Protein AF-A0A0C2GD73-F1 (afdb_monomer_lite)

Foldseek 3Di:
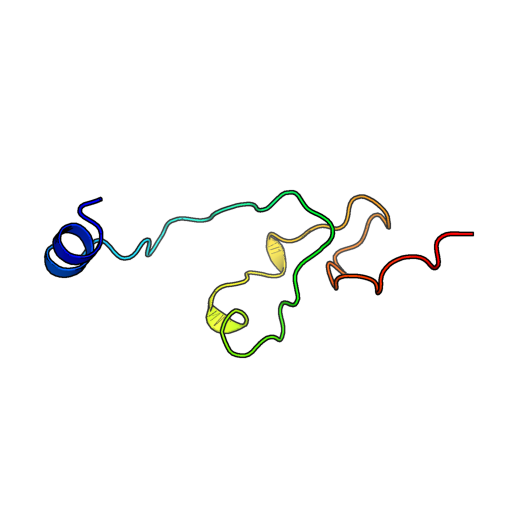DCVVVCVVVPPDCPPPDDDDDDQFDPCVDPVRVVPDDLVPAADPVVRDSPRPRDDPDPPD

Structure (mmCIF, N/CA/C/O backbone):
data_AF-A0A0C2GD73-F1
#
_entry.id   AF-A0A0C2GD73-F1
#
loop_
_atom_site.group_PDB
_atom_site.id
_atom_site.type_symbol
_atom_site.label_atom_id
_atom_site.label_alt_id
_atom_site.label_comp_id
_atom_site.label_asym_id
_atom_site.label_entity_id
_atom_site.label_seq_id
_atom_site.pdbx_PDB_ins_code
_atom_site.Cartn_x
_atom_site.Cartn_y
_atom_site.Cartn_z
_atom_site.occupancy
_atom_site.B_iso_or_equiv
_atom_site.auth_seq_id
_atom_site.auth_comp_id
_atom_site.auth_asym_id
_atom_site.auth_atom_id
_atom_site.pdbx_PDB_model_num
ATOM 1 N N . MET A 1 1 ? -10.354 16.043 14.857 1.00 60.25 1 MET A N 1
ATOM 2 C CA . MET A 1 1 ? -10.793 14.942 13.973 1.00 60.25 1 MET A CA 1
ATOM 3 C C . MET A 1 1 ? -11.147 13.760 14.854 1.00 60.25 1 MET A C 1
ATOM 5 O O . MET A 1 1 ? -10.399 13.517 15.791 1.00 60.25 1 MET A O 1
ATOM 9 N N . SER A 1 2 ? -12.252 13.074 14.568 1.00 85.25 2 SER A N 1
ATOM 10 C CA . SER A 1 2 ? -12.829 12.009 15.406 1.00 85.25 2 SER A CA 1
ATOM 11 C C . SER A 1 2 ? -12.405 10.595 14.970 1.00 85.25 2 SER A C 1
ATOM 13 O O . SER A 1 2 ? -13.227 9.695 14.819 1.00 85.25 2 SER A O 1
ATOM 15 N N . ILE A 1 3 ? -11.117 10.428 14.644 1.00 94.06 3 ILE A N 1
ATOM 16 C CA . ILE A 1 3 ? -10.569 9.159 14.138 1.00 94.06 3 ILE A CA 1
ATOM 17 C C . ILE A 1 3 ? -10.644 8.048 15.203 1.00 94.06 3 ILE A C 1
ATOM 19 O O . ILE A 1 3 ? -11.115 6.960 14.866 1.00 94.06 3 ILE A O 1
ATOM 23 N N . PRO A 1 4 ? -10.264 8.287 16.480 1.00 95.69 4 PRO A N 1
ATOM 24 C CA . PRO A 1 4 ? -10.396 7.266 17.518 1.00 95.69 4 PRO A CA 1
ATOM 25 C C . PRO A 1 4 ? -11.841 6.801 17.723 1.00 95.69 4 PRO A C 1
ATOM 27 O O . PRO A 1 4 ? -12.068 5.617 17.955 1.00 95.69 4 PRO A O 1
ATOM 30 N N . GLU A 1 5 ? -12.818 7.701 17.609 1.00 96.50 5 GLU A N 1
ATOM 31 C CA . GLU A 1 5 ? -14.240 7.376 17.732 1.00 96.50 5 GLU A CA 1
ATOM 32 C C . GLU A 1 5 ? -14.719 6.502 16.566 1.00 96.50 5 GLU A C 1
ATOM 34 O O . GLU A 1 5 ? -15.360 5.481 16.798 1.00 96.50 5 GLU A O 1
ATOM 39 N N . ALA A 1 6 ? -14.336 6.824 15.325 1.00 96.12 6 ALA A N 1
ATOM 40 C CA . ALA A 1 6 ? -14.655 5.991 14.163 1.00 96.12 6 ALA A CA 1
ATOM 41 C C . ALA A 1 6 ? -14.045 4.580 14.275 1.00 96.12 6 ALA A C 1
ATOM 43 O O . ALA A 1 6 ? -14.701 3.585 13.961 1.00 96.12 6 ALA A O 1
ATOM 44 N N . TRP A 1 7 ? -12.810 4.475 14.774 1.00 96.44 7 TRP A N 1
ATOM 45 C CA . TRP A 1 7 ? -12.182 3.1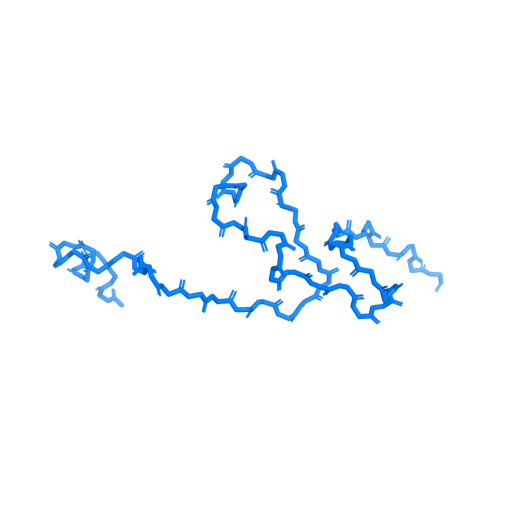82 15.054 1.00 96.44 7 TRP A CA 1
ATOM 46 C C . TRP A 1 7 ? -12.894 2.419 16.175 1.00 96.44 7 TRP A C 1
ATOM 48 O O . TRP A 1 7 ? -13.088 1.210 16.050 1.00 96.44 7 TRP A O 1
ATOM 58 N N . ALA A 1 8 ? -13.329 3.107 17.237 1.00 96.50 8 ALA A N 1
ATOM 59 C CA . ALA A 1 8 ? -14.104 2.508 18.326 1.00 96.50 8 ALA A CA 1
ATOM 60 C C . ALA A 1 8 ? -15.483 2.002 17.860 1.00 96.50 8 ALA A C 1
ATOM 62 O O . ALA A 1 8 ? -15.981 1.008 18.387 1.00 96.50 8 ALA A O 1
ATOM 63 N N . GLU A 1 9 ? -16.066 2.635 16.840 1.00 96.81 9 GLU A N 1
ATOM 64 C CA . GLU A 1 9 ? -17.282 2.174 16.155 1.00 96.81 9 GLU A CA 1
ATOM 65 C C . GLU A 1 9 ? -17.023 1.041 15.139 1.00 96.81 9 GLU A C 1
ATOM 67 O O . GLU A 1 9 ? -17.962 0.480 14.577 1.00 96.81 9 GLU A O 1
ATOM 72 N N . GLY A 1 10 ? -15.760 0.650 14.933 1.00 96.69 10 GLY A N 1
ATOM 73 C CA . GLY A 1 10 ? -15.366 -0.482 14.091 1.00 96.69 10 GLY A CA 1
ATOM 74 C C . GLY A 1 10 ? -15.066 -0.132 12.632 1.00 96.69 10 GLY A C 1
ATOM 75 O O . GLY A 1 10 ? -14.832 -1.035 11.825 1.00 96.69 10 GLY A O 1
ATOM 76 N N . PHE A 1 11 ? -15.032 1.151 12.265 1.00 96.81 11 PHE A N 1
ATOM 77 C CA . PHE A 1 11 ? -14.652 1.573 10.918 1.00 96.81 11 PHE A CA 1
ATOM 78 C C . PHE A 1 11 ? -13.133 1.533 10.757 1.00 96.81 11 PHE A C 1
ATOM 80 O O . PHE A 1 11 ? -12.437 2.404 11.258 1.00 96.81 11 PHE A O 1
ATOM 87 N N . THR A 1 12 ? -12.602 0.549 10.030 1.00 95.12 12 THR A N 1
ATOM 88 C CA . THR A 1 12 ? -11.141 0.385 9.863 1.00 95.12 12 THR A CA 1
ATOM 89 C C . THR A 1 12 ? -10.653 0.553 8.424 1.00 95.12 12 THR A C 1
ATOM 91 O O . THR A 1 12 ? -9.480 0.326 8.157 1.00 95.12 12 THR A O 1
ATOM 94 N N . GLY A 1 13 ? -11.546 0.844 7.473 1.00 95.19 13 GLY A N 1
ATOM 95 C CA . GLY A 1 13 ? -11.222 0.849 6.039 1.00 95.19 13 GLY A CA 1
ATOM 96 C C . GLY A 1 13 ? -11.163 -0.539 5.382 1.00 95.19 13 GLY A C 1
ATOM 97 O O . GLY A 1 13 ? -10.874 -0.635 4.195 1.00 95.19 13 GLY A O 1
ATOM 98 N N . LYS A 1 14 ? -11.480 -1.625 6.105 1.00 95.88 14 LYS A N 1
ATOM 99 C CA . LYS A 1 14 ? -11.576 -2.973 5.515 1.00 95.88 14 LYS A CA 1
ATOM 100 C C . LYS A 1 14 ? -12.574 -2.991 4.352 1.00 95.88 14 LYS A C 1
ATOM 102 O O . LYS A 1 14 ? -13.704 -2.534 4.501 1.00 95.88 14 LYS A O 1
ATOM 107 N N . GLY A 1 15 ? -12.156 -3.559 3.221 1.00 96.31 15 GLY A N 1
ATOM 108 C CA . GLY A 1 15 ? -12.955 -3.623 1.991 1.00 96.31 15 GLY A CA 1
ATOM 109 C C . GLY A 1 15 ? -12.924 -2.348 1.142 1.00 96.31 15 GLY A C 1
ATOM 110 O O . GLY A 1 15 ? -13.605 -2.295 0.121 1.00 96.31 15 GLY A O 1
ATOM 111 N N . VAL A 1 16 ? -12.152 -1.335 1.542 1.00 97.25 16 VAL A N 1
ATOM 112 C CA . VAL A 1 16 ? -11.900 -0.134 0.741 1.00 97.25 16 VAL A CA 1
ATOM 113 C C . VAL A 1 16 ? -10.528 -0.254 0.089 1.00 97.25 16 VAL A C 1
ATOM 115 O O . VAL A 1 16 ? -9.541 -0.530 0.763 1.00 97.25 16 VAL A O 1
ATOM 118 N N . THR A 1 17 ? -10.470 0.006 -1.214 1.00 97.12 17 THR A N 1
ATOM 119 C CA . THR A 1 17 ? -9.222 0.104 -1.975 1.00 97.12 17 THR A CA 1
ATOM 120 C C . THR A 1 17 ? -8.916 1.572 -2.253 1.00 97.12 17 THR A C 1
ATOM 122 O O . THR A 1 17 ? -9.798 2.319 -2.682 1.00 97.12 17 THR A O 1
ATOM 125 N N . ILE A 1 18 ? -7.670 1.985 -2.023 1.00 97.25 18 ILE A N 1
ATOM 126 C CA . ILE A 1 18 ? -7.190 3.352 -2.248 1.00 97.25 18 ILE A CA 1
ATOM 127 C C . ILE A 1 18 ? -6.073 3.300 -3.290 1.00 97.25 18 ILE A C 1
ATOM 129 O O . ILE A 1 18 ? -5.144 2.513 -3.152 1.00 97.25 18 ILE A O 1
ATOM 133 N N . ALA A 1 19 ? -6.155 4.153 -4.313 1.00 96.62 19 ALA A N 1
ATOM 134 C CA . ALA A 1 19 ? -5.057 4.380 -5.246 1.00 96.62 19 ALA A CA 1
ATOM 135 C C . ALA A 1 19 ? -4.252 5.609 -4.805 1.00 96.62 19 ALA A C 1
ATOM 137 O O . ALA A 1 19 ? -4.828 6.676 -4.575 1.00 96.62 19 ALA A O 1
ATOM 138 N N . VAL A 1 20 ? -2.931 5.460 -4.716 1.00 96.25 20 VAL A N 1
ATOM 139 C CA . VAL A 1 20 ? -1.980 6.553 -4.476 1.00 96.25 20 VAL A CA 1
ATOM 140 C C . VAL A 1 20 ? -1.270 6.846 -5.796 1.00 96.25 20 VAL A C 1
ATOM 142 O O . VAL A 1 20 ? -0.701 5.944 -6.402 1.00 96.25 20 VAL A O 1
ATOM 145 N N . LEU A 1 21 ? -1.367 8.087 -6.280 1.00 95.94 21 LEU A N 1
ATOM 146 C CA . LEU A 1 21 ? -0.746 8.528 -7.530 1.00 95.94 21 LEU A CA 1
ATOM 147 C C . LEU A 1 21 ? 0.473 9.383 -7.179 1.00 95.94 21 LEU A C 1
ATOM 149 O O . LEU A 1 21 ? 0.317 10.574 -6.919 1.00 95.94 21 LEU A O 1
ATOM 153 N N . ASP A 1 22 ? 1.648 8.759 -7.150 1.00 93.62 22 ASP A N 1
ATOM 154 C CA . ASP A 1 22 ? 2.897 9.377 -6.692 1.00 93.62 22 ASP A CA 1
ATOM 155 C C . ASP A 1 22 ? 4.118 8.792 -7.442 1.00 93.62 22 ASP A C 1
ATOM 157 O O . ASP A 1 22 ? 3.975 8.275 -8.556 1.00 93.62 22 ASP A O 1
ATOM 161 N N . ASP A 1 23 ? 5.311 8.896 -6.864 1.00 93.19 23 ASP A N 1
ATOM 162 C CA . ASP A 1 23 ? 6.590 8.419 -7.404 1.00 93.19 23 ASP A CA 1
ATOM 163 C C . ASP A 1 23 ? 6.843 6.902 -7.274 1.00 93.19 23 ASP A C 1
ATOM 165 O O . ASP A 1 23 ? 7.719 6.358 -7.954 1.00 93.19 23 ASP A O 1
ATOM 169 N N . GLY A 1 24 ? 6.058 6.208 -6.452 1.00 94.38 24 GLY A N 1
ATOM 170 C CA . GLY A 1 24 ? 6.129 4.765 -6.255 1.00 94.38 24 GLY A CA 1
ATOM 171 C C . GLY A 1 24 ? 5.556 4.337 -4.905 1.00 94.38 24 GLY A C 1
ATOM 172 O O . GLY A 1 24 ? 4.990 5.132 -4.159 1.00 94.38 24 GLY A O 1
ATOM 173 N N . VAL A 1 25 ? 5.697 3.052 -4.580 1.00 95.06 25 VAL A N 1
ATOM 174 C CA . VAL A 1 25 ? 5.380 2.509 -3.252 1.00 95.06 25 VAL A CA 1
ATOM 175 C C . VAL A 1 25 ? 6.335 1.375 -2.898 1.00 95.06 25 VAL A C 1
ATOM 177 O O . VAL A 1 25 ? 6.527 0.442 -3.678 1.00 95.06 25 VAL A O 1
ATOM 180 N N . ASP A 1 26 ? 6.932 1.435 -1.707 1.00 95.06 26 ASP A N 1
ATOM 181 C CA . ASP A 1 26 ? 7.691 0.307 -1.166 1.00 95.06 26 ASP A CA 1
ATOM 182 C C . ASP A 1 26 ? 6.720 -0.773 -0.668 1.00 95.06 26 ASP A C 1
ATOM 184 O O . ASP A 1 26 ? 6.324 -0.816 0.498 1.00 95.06 26 ASP A O 1
ATOM 188 N N . ALA A 1 27 ? 6.301 -1.642 -1.589 1.00 94.31 27 ALA A N 1
ATOM 189 C CA . ALA A 1 27 ? 5.358 -2.723 -1.318 1.00 94.31 27 ALA A CA 1
ATOM 190 C C . ALA A 1 27 ? 5.917 -3.808 -0.377 1.00 94.31 27 ALA A C 1
ATOM 192 O O . ALA A 1 27 ? 5.155 -4.659 0.076 1.00 94.31 27 ALA A O 1
ATOM 193 N N . LEU A 1 28 ? 7.224 -3.808 -0.086 1.00 94.12 28 LEU A N 1
ATOM 194 C CA . LEU A 1 28 ? 7.853 -4.764 0.831 1.00 94.12 28 LEU A CA 1
ATOM 195 C C . LEU A 1 28 ? 8.062 -4.193 2.240 1.00 94.12 28 LEU A C 1
ATOM 197 O O . LEU A 1 28 ? 8.487 -4.934 3.129 1.00 94.12 28 LEU A O 1
ATOM 201 N N . HIS A 1 29 ? 7.751 -2.913 2.466 1.00 95.81 29 HIS A N 1
ATOM 202 C CA . HIS A 1 29 ? 7.847 -2.292 3.784 1.00 95.81 29 HIS A CA 1
ATOM 203 C C . HIS A 1 29 ? 6.961 -3.025 4.806 1.00 95.81 29 HIS A C 1
ATOM 205 O O . HIS A 1 29 ? 5.808 -3.359 4.521 1.00 95.81 29 HIS A O 1
ATOM 211 N N . GLU A 1 30 ? 7.468 -3.243 6.022 1.00 97.75 30 GLU A N 1
ATOM 212 C CA . GLU A 1 30 ? 6.786 -4.048 7.048 1.00 97.75 30 GLU A CA 1
ATOM 213 C C . GLU A 1 30 ? 5.380 -3.525 7.394 1.00 97.75 30 GLU A C 1
ATOM 215 O O . GLU A 1 30 ? 4.456 -4.317 7.545 1.00 97.75 30 GLU A O 1
ATOM 220 N N . ASP A 1 31 ? 5.178 -2.208 7.389 1.00 97.44 31 ASP A N 1
ATOM 221 C CA . ASP A 1 31 ? 3.860 -1.599 7.631 1.00 97.44 31 ASP A CA 1
ATOM 222 C C . ASP A 1 31 ? 2.894 -1.644 6.430 1.00 97.44 31 ASP A C 1
ATOM 224 O O . ASP A 1 31 ? 1.704 -1.368 6.593 1.00 97.44 31 ASP A O 1
ATOM 228 N N . LEU A 1 32 ? 3.377 -1.943 5.218 1.00 96.00 32 LEU A N 1
ATOM 229 C CA . LEU A 1 32 ? 2.592 -1.822 3.980 1.00 96.00 32 LEU A CA 1
ATOM 230 C C . LEU A 1 32 ? 2.363 -3.151 3.262 1.00 96.00 32 LEU A C 1
ATOM 232 O O . LEU A 1 32 ? 1.352 -3.290 2.577 1.00 96.00 32 LEU A O 1
ATOM 236 N N . HIS A 1 33 ? 3.256 -4.127 3.422 1.00 95.25 33 HIS A N 1
ATOM 237 C CA . HIS A 1 33 ? 3.247 -5.360 2.630 1.00 95.25 33 HIS A CA 1
ATOM 238 C C . HIS A 1 33 ? 1.958 -6.188 2.751 1.00 95.25 33 HIS A C 1
ATOM 240 O O . HIS A 1 33 ? 1.609 -6.912 1.823 1.00 95.25 33 HIS A O 1
ATOM 246 N N . GLU A 1 34 ? 1.228 -6.076 3.865 1.00 96.19 34 GLU A N 1
ATOM 247 C CA . GLU A 1 34 ? -0.076 -6.735 4.029 1.00 96.19 34 GLU A CA 1
ATOM 248 C C . GLU A 1 34 ? -1.238 -5.958 3.386 1.00 96.19 34 GLU A C 1
ATOM 250 O O . GLU A 1 34 ? -2.298 -6.532 3.133 1.00 96.19 34 GLU A O 1
ATOM 255 N N . ALA A 1 35 ? -1.074 -4.652 3.156 1.00 95.94 35 ALA A N 1
ATOM 256 C CA . ALA A 1 35 ? -2.125 -3.754 2.676 1.00 95.94 35 ALA A CA 1
ATOM 257 C C . ALA A 1 35 ? -2.013 -3.422 1.180 1.00 95.94 35 ALA A C 1
ATOM 259 O O . ALA A 1 35 ? -3.010 -3.038 0.566 1.00 95.94 35 ALA A O 1
ATOM 260 N N . VAL A 1 36 ? -0.817 -3.538 0.599 1.00 96.31 36 VAL A N 1
ATOM 261 C CA . VAL A 1 36 ? -0.577 -3.278 -0.824 1.00 96.31 36 VAL A CA 1
ATOM 262 C C . VAL A 1 36 ? -0.960 -4.504 -1.646 1.00 96.31 36 VAL A C 1
ATOM 264 O O . VAL A 1 36 ? -0.476 -5.604 -1.399 1.00 96.31 36 VAL A O 1
ATOM 267 N N . ASP A 1 37 ? -1.803 -4.293 -2.655 1.00 95.69 37 ASP A N 1
ATOM 268 C CA . ASP A 1 37 ? -2.161 -5.302 -3.649 1.00 95.69 37 ASP A CA 1
ATOM 269 C C . ASP A 1 37 ? -1.354 -5.071 -4.942 1.00 95.69 37 ASP A C 1
ATOM 271 O O . ASP A 1 37 ? -1.649 -4.120 -5.677 1.00 95.69 37 ASP A O 1
ATOM 275 N N . PRO A 1 38 ? -0.349 -5.916 -5.253 1.00 92.19 38 PRO A N 1
ATOM 276 C CA . PRO A 1 38 ? 0.488 -5.748 -6.438 1.00 92.19 38 PRO A CA 1
ATOM 277 C C . PRO A 1 38 ? -0.280 -5.830 -7.761 1.00 92.19 38 PRO A C 1
ATOM 279 O O . PRO A 1 38 ? 0.186 -5.282 -8.758 1.00 92.19 38 PRO A O 1
ATOM 282 N N . GLU A 1 39 ? -1.447 -6.487 -7.803 1.00 94.75 39 GLU A N 1
ATOM 283 C CA . GLU A 1 39 ? -2.252 -6.587 -9.030 1.00 94.75 39 GLU A CA 1
ATOM 284 C C . GLU A 1 39 ? -2.947 -5.263 -9.383 1.00 94.75 39 GLU A C 1
ATOM 286 O O . GLU A 1 39 ? -3.342 -5.048 -10.532 1.00 94.75 39 GLU A O 1
ATOM 291 N N . LEU A 1 40 ? -3.076 -4.361 -8.40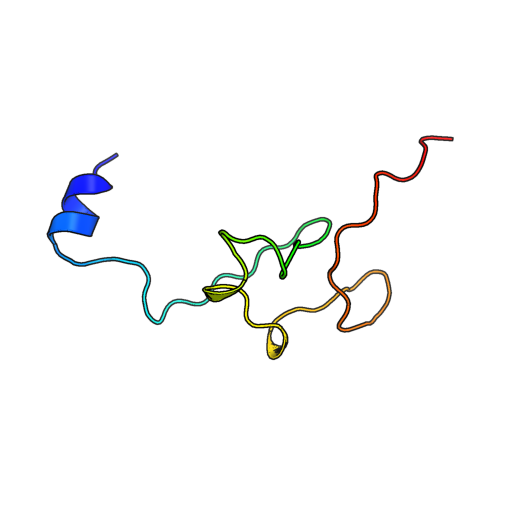6 1.00 95.62 40 LEU A N 1
ATOM 292 C CA . LEU A 1 40 ? -3.678 -3.036 -8.566 1.00 95.62 40 LEU A CA 1
ATOM 293 C C . LEU A 1 40 ? -2.632 -1.925 -8.736 1.00 95.62 40 LEU A C 1
ATOM 295 O O . LEU 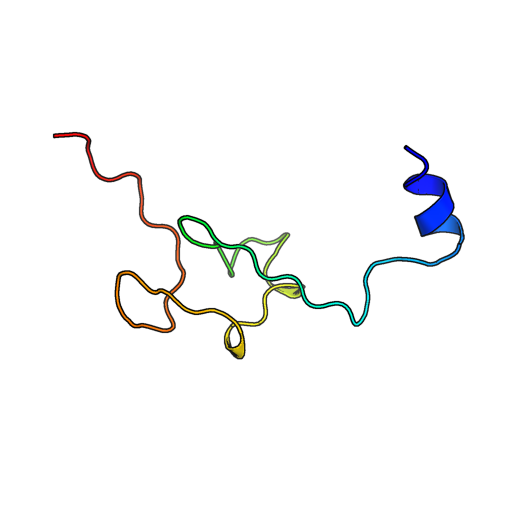A 1 40 ? -2.986 -0.761 -8.942 1.00 95.62 40 LEU A O 1
ATOM 299 N N . CYS A 1 41 ? -1.351 -2.279 -8.666 1.00 96.25 41 CYS A N 1
ATOM 300 C CA . CYS A 1 41 ? -0.226 -1.371 -8.808 1.00 96.25 41 CYS A CA 1
ATOM 301 C C . CYS A 1 41 ? 0.225 -1.264 -10.271 1.00 96.25 41 CYS A C 1
ATOM 303 O O . CYS A 1 41 ? 0.279 -2.250 -11.006 1.00 96.25 41 CYS A O 1
ATOM 305 N N . TYR A 1 42 ? 0.581 -0.051 -10.703 1.00 97.00 42 TYR A N 1
ATOM 306 C CA . TYR A 1 42 ? 1.115 0.165 -12.044 1.00 97.00 42 TYR A CA 1
ATOM 307 C C . TYR A 1 42 ? 2.063 1.358 -12.112 1.00 97.00 42 TYR A C 1
ATOM 309 O O . TYR A 1 42 ? 1.748 2.451 -11.639 1.00 97.00 42 TYR A O 1
ATOM 317 N N . ASN A 1 43 ? 3.204 1.160 -12.766 1.00 96.38 43 ASN A N 1
ATOM 318 C CA . ASN A 1 43 ? 4.189 2.194 -13.028 1.00 96.38 43 ASN A CA 1
ATOM 319 C C . ASN A 1 43 ? 4.001 2.751 -14.443 1.00 96.38 43 ASN A C 1
ATOM 321 O O . ASN A 1 43 ? 4.321 2.110 -15.447 1.00 96.38 43 ASN A O 1
ATOM 325 N N . PHE A 1 44 ? 3.505 3.985 -14.523 1.00 95.44 44 PHE A N 1
ATOM 326 C CA . PHE A 1 44 ? 3.266 4.677 -15.792 1.00 95.44 44 PHE A CA 1
ATOM 327 C C . PHE A 1 44 ? 4.538 5.213 -16.461 1.00 95.44 44 PHE A C 1
ATOM 329 O O . PHE A 1 44 ? 4.512 5.482 -17.661 1.00 95.44 44 PHE A O 1
ATOM 336 N N . VAL A 1 45 ? 5.639 5.366 -15.720 1.00 93.19 45 VAL A N 1
ATOM 337 C CA . VAL A 1 45 ? 6.920 5.846 -16.261 1.00 93.19 45 VAL A CA 1
ATOM 338 C C . VAL A 1 45 ? 7.612 4.740 -17.050 1.00 93.19 45 VAL A C 1
ATOM 340 O O . VAL A 1 45 ? 8.138 4.989 -18.134 1.00 93.19 45 VAL A O 1
ATOM 343 N N . GLU A 1 46 ? 7.590 3.515 -16.527 1.00 93.94 46 GLU A N 1
ATOM 344 C CA . GLU A 1 46 ? 8.253 2.359 -17.144 1.00 93.94 46 GLU A CA 1
ATOM 345 C C . GLU A 1 46 ? 7.304 1.400 -17.850 1.00 93.94 46 GLU A C 1
ATOM 347 O O . GLU A 1 46 ? 7.760 0.457 -18.494 1.00 93.94 46 GLU A O 1
ATOM 352 N N . VAL A 1 47 ? 5.996 1.658 -17.773 1.00 95.44 47 VAL A N 1
ATOM 353 C CA . VAL A 1 47 ? 4.960 0.818 -18.385 1.00 95.44 47 VAL A CA 1
ATOM 354 C C . VAL A 1 47 ? 5.092 -0.621 -17.864 1.00 95.44 47 VAL A C 1
ATOM 356 O O . VAL A 1 47 ? 5.190 -1.584 -18.625 1.00 95.44 47 VAL A O 1
ATOM 359 N N . SER A 1 48 ? 5.167 -0.752 -16.539 1.00 94.81 48 SER A N 1
ATOM 360 C CA . SER A 1 48 ? 5.475 -2.005 -15.848 1.00 94.81 48 SER A CA 1
ATOM 361 C C . SER A 1 48 ? 4.644 -2.171 -14.571 1.00 94.81 48 SER A C 1
ATOM 363 O O . SER A 1 48 ? 4.021 -1.229 -14.083 1.00 94.81 48 SER A O 1
ATOM 365 N N . ALA A 1 49 ? 4.643 -3.386 -14.019 1.00 93.94 49 ALA A N 1
ATOM 366 C CA . ALA A 1 49 ? 4.085 -3.673 -12.695 1.00 93.94 49 ALA A CA 1
ATOM 367 C C . ALA A 1 49 ? 5.078 -3.382 -11.548 1.00 93.94 49 ALA A C 1
ATOM 369 O O . ALA A 1 49 ? 4.727 -3.537 -10.383 1.00 93.94 49 ALA A O 1
ATOM 370 N N . ASP A 1 50 ? 6.316 -2.978 -11.859 1.00 94.12 50 ASP A N 1
ATOM 371 C CA . ASP A 1 50 ? 7.307 -2.626 -10.843 1.00 94.12 50 AS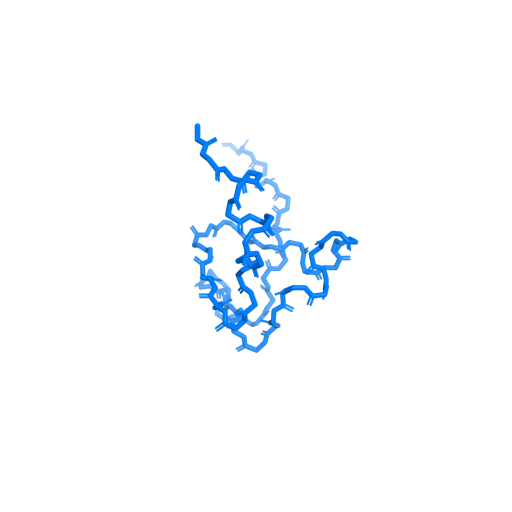P A CA 1
ATOM 372 C C . ASP A 1 50 ? 7.098 -1.178 -10.393 1.00 94.12 50 ASP A C 1
ATOM 374 O O . ASP A 1 50 ? 7.449 -0.231 -11.099 1.00 94.12 50 ASP A O 1
ATOM 378 N N . VAL A 1 51 ? 6.491 -1.024 -9.220 1.00 94.69 51 VAL A N 1
ATOM 379 C CA . VAL A 1 51 ? 6.161 0.265 -8.595 1.00 94.69 51 VAL A CA 1
ATOM 380 C C . VAL A 1 51 ? 7.162 0.688 -7.522 1.00 94.69 51 VAL A C 1
ATOM 382 O O . VAL A 1 51 ? 6.896 1.639 -6.787 1.00 94.69 51 VAL A O 1
ATOM 385 N N . THR A 1 52 ? 8.300 -0.005 -7.421 1.00 94.19 52 THR A N 1
ATOM 386 C CA . THR A 1 52 ? 9.343 0.313 -6.443 1.00 94.19 52 THR A CA 1
ATOM 387 C C . THR A 1 52 ? 9.799 1.767 -6.618 1.00 94.19 52 THR A C 1
ATOM 389 O O . THR A 1 52 ? 10.184 2.140 -7.735 1.00 94.19 52 THR A O 1
ATOM 392 N N . PRO A 1 53 ? 9.785 2.597 -5.554 1.00 90.50 53 PRO A N 1
ATOM 393 C CA . PRO A 1 53 ? 10.254 3.966 -5.633 1.00 90.50 53 PRO A CA 1
ATOM 394 C C . PRO A 1 53 ? 11.704 3.960 -6.077 1.00 90.50 53 PRO A C 1
ATOM 396 O O . PRO A 1 53 ? 12.541 3.213 -5.557 1.00 90.50 53 PRO A O 1
ATOM 399 N N . LYS A 1 54 ? 12.011 4.795 -7.060 1.00 84.38 54 LYS A N 1
ATOM 400 C CA . LYS A 1 54 ? 13.399 4.985 -7.449 1.00 84.38 54 LYS A CA 1
ATOM 401 C C . LYS A 1 54 ? 14.047 5.954 -6.476 1.00 84.38 54 LYS A C 1
ATOM 403 O O . LYS A 1 54 ? 13.392 6.914 -6.080 1.00 84.38 54 LYS A O 1
ATOM 408 N N . PRO A 1 55 ? 15.324 5.740 -6.118 1.00 77.69 55 PRO A N 1
ATOM 409 C CA . PRO A 1 55 ? 16.071 6.784 -5.441 1.00 77.69 55 PRO A CA 1
ATOM 410 C C . PRO A 1 55 ? 15.979 8.055 -6.280 1.00 77.69 55 PRO A C 1
ATOM 412 O O . PRO A 1 55 ? 16.006 7.973 -7.517 1.00 77.69 55 PRO A O 1
ATOM 415 N N . ASP A 1 56 ? 15.850 9.192 -5.596 1.00 69.88 56 ASP A N 1
ATOM 416 C CA . ASP A 1 56 ? 15.779 10.501 -6.230 1.00 69.88 56 ASP A CA 1
ATOM 417 C C . ASP A 1 56 ? 16.829 10.568 -7.335 1.00 69.88 56 ASP A C 1
ATOM 419 O O . ASP A 1 56 ? 18.014 10.282 -7.123 1.00 69.88 56 ASP A O 1
ATOM 423 N N . ARG A 1 57 ? 16.370 10.862 -8.553 1.00 60.44 57 ARG A N 1
ATOM 424 C CA . ARG A 1 57 ? 17.256 11.083 -9.692 1.00 60.44 57 ARG A CA 1
ATOM 425 C C . ARG A 1 57 ? 18.259 12.132 -9.222 1.00 60.44 57 ARG A C 1
ATOM 427 O O . ARG A 1 57 ? 17.806 13.201 -8.830 1.00 60.44 57 ARG A O 1
ATOM 434 N N . GLU A 1 58 ? 19.564 11.830 -9.222 1.00 55.94 58 GLU A N 1
ATOM 435 C CA . GLU A 1 58 ? 20.582 12.855 -8.959 1.00 55.94 58 GLU A CA 1
ATOM 436 C C . GLU A 1 58 ? 20.194 14.082 -9.786 1.00 55.94 58 GLU A C 1
ATOM 438 O O . GLU A 1 58 ? 20.101 13.998 -11.017 1.00 55.94 58 GLU A O 1
ATOM 443 N N . GLU A 1 59 ? 19.843 15.169 -9.096 1.00 49.59 59 GLU A N 1
ATOM 444 C CA . GLU A 1 59 ? 19.549 16.442 -9.732 1.00 49.59 59 GLU A CA 1
ATOM 445 C C . GLU A 1 59 ? 20.836 16.862 -10.444 1.00 49.59 59 GLU A C 1
ATOM 447 O O . GLU A 1 59 ? 21.821 17.240 -9.808 1.00 49.59 59 GLU A O 1
ATOM 452 N N . ALA A 1 60 ? 20.855 16.670 -11.762 1.00 44.03 60 ALA A N 1
ATOM 453 C CA . ALA A 1 60 ? 21.934 17.101 -12.640 1.00 44.03 60 ALA A CA 1
ATOM 454 C C . ALA A 1 60 ? 21.887 18.616 -12.863 1.00 44.03 60 ALA A C 1
ATOM 456 O O . ALA A 1 60 ? 20.765 19.158 -13.010 1.00 44.03 60 ALA A O 1
#

pLDDT: mean 90.91, std 12.13, range [44.03, 97.75]

InterPro domains:
  IPR000209 Peptidase S8/S53 domain [PF00082] (13-56)
  IPR023827 Peptidase S8, subtilisin, Asp-active site [PS00136] (18-29)
  IPR036852 Peptidase S8/S53 domain superfamily [G3DSA:3.40.50.200] (1-59)
  IPR036852 Peptidase S8/S53 domain superfamily [SSF52743] (2-54)

Sequence (60 aa):
MSIPEAWAEGFTGKGVTIAVLDDGVDALHEDLHEAVDPELCYNFVEVSADVTPKPDREEA

Radius of gyration: 15.39 Å; chains: 1; bounding bo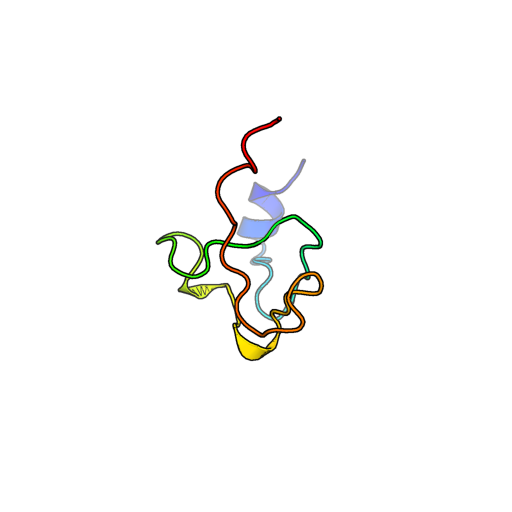x: 39×24×37 Å

Organism: NCBI:txid51022

Secondary structure (DSSP, 8-state):
--HHHHHHTT---TT------SS---TTSTTTTTT--GGG--BTTTTBS--PPPP-----